Protein AF-A0AAV5VAN1-F1 (afdb_monomer_lite)

Foldseek 3Di:
DPVVVVVVVPPVVPCLLCPPLCLVLLLVQDDPVLVVVSVVLVPFQADQQVVSSVSSVVSLVPDDPVSVVVSVVVSVVVSVVVVVVLVVVLVVCVVVVNSVLSVVLVVLRSRSRHGNNRSVVVNVVSVVVVCVVCVVPDDPPPVVVVVVVVVVVVVVVVVVVVVPDDDD

Structure (mmCIF, N/CA/C/O backbone):
data_AF-A0AAV5VAN1-F1
#
_entry.id   AF-A0AAV5VAN1-F1
#
loop_
_atom_site.group_PDB
_atom_site.id
_atom_site.type_symbol
_atom_site.label_atom_id
_atom_site.label_alt_id
_atom_site.label_comp_id
_atom_site.label_asym_id
_atom_site.label_entity_id
_atom_site.label_seq_id
_atom_site.pdbx_PDB_ins_code
_atom_site.Cartn_x
_atom_site.Cartn_y
_atom_site.Cartn_z
_atom_site.occupancy
_atom_site.B_iso_or_equiv
_atom_site.auth_seq_id
_atom_site.auth_comp_id
_atom_site.auth_asym_id
_atom_site.auth_atom_id
_atom_site.pdbx_PDB_model_num
ATOM 1 N N . MET A 1 1 ? 16.975 21.064 30.796 1.00 46.75 1 MET A N 1
ATOM 2 C CA . MET A 1 1 ? 17.047 19.896 29.886 1.00 46.75 1 MET A CA 1
ATOM 3 C C . MET A 1 1 ? 15.709 19.147 29.834 1.00 46.75 1 MET A C 1
ATOM 5 O O . MET A 1 1 ? 15.665 17.951 30.065 1.00 46.75 1 MET A O 1
ATOM 9 N N . LYS A 1 2 ? 14.594 19.849 29.583 1.00 45.19 2 LYS A N 1
ATOM 10 C CA . LYS A 1 2 ? 13.250 19.237 29.489 1.00 45.19 2 LYS A CA 1
ATOM 11 C C . LYS A 1 2 ? 12.665 19.316 28.072 1.00 45.19 2 LYS A C 1
ATOM 13 O O . LYS A 1 2 ? 11.705 18.628 27.771 1.00 45.19 2 LYS A O 1
ATOM 18 N N . CYS A 1 3 ? 13.296 20.092 27.187 1.00 43.72 3 CYS A N 1
ATOM 19 C CA . CYS A 1 3 ? 12.842 20.289 25.810 1.00 43.72 3 CYS A CA 1
ATOM 20 C C . CYS A 1 3 ? 13.371 19.230 24.826 1.00 43.72 3 CYS A C 1
ATOM 22 O O . CYS A 1 3 ? 12.891 19.165 23.704 1.00 43.72 3 CYS A O 1
ATOM 24 N N . ALA A 1 4 ? 14.329 18.387 25.231 1.00 47.56 4 ALA A N 1
ATOM 25 C CA . ALA A 1 4 ? 14.879 17.340 24.364 1.00 47.56 4 ALA A CA 1
ATOM 26 C C . ALA A 1 4 ? 13.996 16.077 24.299 1.00 47.56 4 ALA A C 1
ATOM 28 O O . ALA A 1 4 ? 14.109 15.305 23.356 1.00 47.56 4 ALA A O 1
ATOM 29 N N . LEU A 1 5 ? 13.093 15.881 25.270 1.00 45.12 5 LEU A N 1
ATOM 30 C CA . LEU A 1 5 ? 12.225 14.698 25.343 1.00 45.12 5 LEU A CA 1
ATOM 31 C C . LEU A 1 5 ? 10.955 14.811 24.482 1.00 45.12 5 LEU A C 1
ATOM 33 O O . LEU A 1 5 ? 10.345 13.796 24.179 1.00 45.12 5 LEU A O 1
ATOM 37 N N . ILE A 1 6 ? 10.579 16.020 24.045 1.00 48.78 6 ILE A N 1
ATOM 38 C CA . ILE A 1 6 ? 9.394 16.232 23.193 1.00 48.78 6 ILE A CA 1
ATOM 39 C C . ILE A 1 6 ? 9.734 16.024 21.707 1.00 48.78 6 ILE A C 1
ATOM 41 O O . ILE A 1 6 ? 8.891 15.582 20.937 1.00 48.78 6 ILE A O 1
ATOM 45 N N . ILE A 1 7 ? 10.988 16.252 21.303 1.00 48.38 7 ILE A N 1
ATOM 46 C CA . ILE A 1 7 ? 11.411 16.090 19.901 1.00 48.38 7 ILE A CA 1
ATOM 47 C C . ILE A 1 7 ? 11.499 14.605 19.508 1.00 48.38 7 ILE A C 1
ATOM 49 O O . ILE A 1 7 ? 11.268 14.269 18.351 1.00 48.38 7 ILE A O 1
ATOM 53 N N . LEU A 1 8 ? 11.738 13.696 20.462 1.00 40.53 8 LEU A N 1
ATOM 54 C CA . LEU A 1 8 ? 11.814 12.258 20.179 1.00 40.53 8 LEU A CA 1
ATOM 55 C C . LEU A 1 8 ? 10.439 11.615 19.906 1.00 40.53 8 LEU A C 1
ATOM 57 O O . LEU A 1 8 ? 10.386 10.551 19.300 1.00 40.53 8 LEU A O 1
ATOM 61 N N . LEU A 1 9 ? 9.330 12.254 20.303 1.00 40.66 9 LEU A N 1
ATOM 62 C CA . LEU A 1 9 ? 7.982 11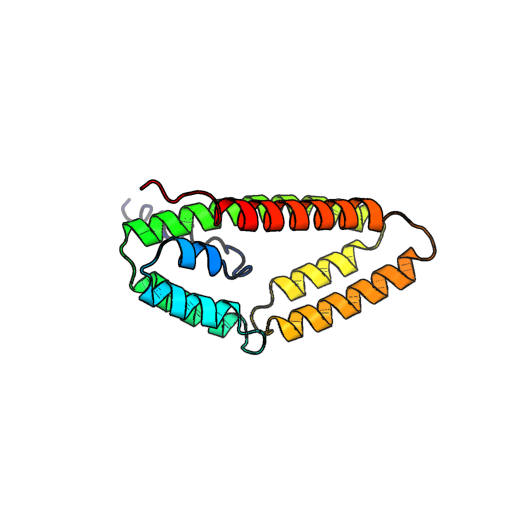.709 20.090 1.00 40.66 9 LEU A CA 1
ATOM 63 C C . LEU A 1 9 ? 7.366 12.107 18.733 1.00 40.66 9 LEU A C 1
ATOM 65 O O . LEU A 1 9 ? 6.358 11.536 18.338 1.00 40.66 9 LEU A O 1
ATOM 69 N N . CYS A 1 10 ? 7.978 13.045 17.999 1.00 37.62 10 CYS A N 1
ATOM 70 C CA . CYS A 1 10 ? 7.469 13.532 16.707 1.00 37.62 10 CYS A CA 1
ATOM 71 C C . CYS A 1 10 ? 8.151 12.909 15.475 1.00 37.62 10 CYS A C 1
ATOM 73 O O . CYS A 1 10 ? 7.805 13.265 14.354 1.00 37.62 10 CYS A O 1
ATOM 75 N N . ILE A 1 11 ? 9.119 11.999 15.645 1.00 40.50 11 ILE A N 1
ATOM 76 C CA . ILE A 1 11 ? 9.914 11.455 14.521 1.00 40.50 11 ILE A CA 1
ATOM 77 C C . ILE A 1 11 ? 9.289 10.182 13.911 1.00 40.50 11 ILE A C 1
ATOM 79 O O . ILE A 1 11 ? 9.724 9.730 12.859 1.00 40.50 11 ILE A O 1
ATOM 83 N N . VAL A 1 12 ? 8.212 9.635 14.488 1.00 42.38 12 VAL A N 1
ATOM 84 C CA . VAL A 1 12 ? 7.528 8.440 13.940 1.00 42.38 12 VAL A CA 1
ATOM 85 C C . VAL A 1 12 ? 6.370 8.795 12.994 1.00 42.38 12 VAL A C 1
ATOM 87 O O . VAL A 1 12 ? 5.655 7.918 12.536 1.00 42.38 12 VAL A O 1
ATOM 90 N N . ALA A 1 13 ? 6.234 10.059 12.581 1.00 38.75 13 ALA A N 1
ATOM 91 C CA . ALA A 1 13 ? 5.539 10.382 11.330 1.00 38.75 13 ALA A CA 1
ATOM 92 C C . ALA A 1 13 ? 6.493 10.159 10.141 1.00 38.75 13 ALA A C 1
ATOM 94 O O . ALA A 1 13 ? 6.679 11.026 9.288 1.00 38.75 13 ALA A O 1
ATOM 95 N N . LEU A 1 14 ? 7.178 9.011 10.127 1.00 37.19 14 LEU A N 1
ATOM 96 C CA . LEU A 1 14 ? 7.765 8.507 8.898 1.00 37.19 14 LEU A CA 1
ATOM 97 C C . LEU A 1 14 ? 6.582 8.266 7.975 1.00 37.19 14 LEU A C 1
ATOM 99 O O . LEU A 1 14 ? 5.631 7.600 8.372 1.00 37.19 14 LEU A O 1
ATOM 103 N N . ALA A 1 15 ? 6.639 8.869 6.793 1.00 42.12 15 ALA A N 1
ATOM 104 C CA . ALA A 1 15 ? 5.738 8.602 5.692 1.00 42.12 15 ALA A CA 1
ATOM 105 C C . ALA A 1 15 ? 5.757 7.096 5.400 1.00 42.12 15 ALA A C 1
ATOM 107 O O . ALA A 1 15 ? 6.532 6.615 4.576 1.00 42.12 15 ALA A O 1
ATOM 108 N N . VAL A 1 16 ? 4.933 6.342 6.126 1.00 43.72 16 VAL A N 1
ATOM 109 C CA . VAL A 1 16 ? 4.347 5.117 5.612 1.00 43.72 16 VAL A CA 1
ATOM 110 C C . VAL A 1 16 ? 3.685 5.593 4.336 1.00 43.72 16 VAL A C 1
ATOM 112 O O . VAL A 1 16 ? 2.889 6.532 4.381 1.00 43.72 16 VAL A O 1
ATOM 115 N N . ALA A 1 17 ? 4.138 5.085 3.192 1.00 47.09 17 ALA A N 1
ATOM 116 C CA . ALA A 1 17 ? 3.478 5.397 1.942 1.00 47.09 17 ALA A CA 1
ATOM 117 C C . ALA A 1 17 ? 1.988 5.143 2.181 1.00 47.09 17 ALA A C 1
ATOM 119 O O . ALA A 1 17 ? 1.628 4.047 2.599 1.00 47.09 17 ALA A O 1
ATOM 120 N N . ASP A 1 18 ? 1.138 6.153 1.978 1.00 61.88 18 ASP A N 1
ATOM 121 C CA . ASP A 1 18 ? -0.301 6.060 2.263 1.00 61.88 18 ASP A CA 1
ATOM 122 C C . ASP A 1 18 ? -1.023 5.049 1.334 1.00 61.88 18 ASP A C 1
ATOM 124 O O . ASP A 1 18 ? -2.244 5.048 1.226 1.00 61.88 18 ASP A O 1
ATOM 128 N N . TYR A 1 19 ? -0.266 4.207 0.631 1.00 62.34 19 TYR A N 1
ATOM 129 C CA . TYR A 1 19 ? -0.700 3.170 -0.279 1.00 62.34 19 TYR A CA 1
ATOM 130 C C . TYR A 1 19 ? 0.203 1.933 -0.115 1.00 62.34 19 TYR A C 1
ATOM 132 O O . TYR A 1 19 ? 1.426 2.118 -0.100 1.00 62.34 19 TYR A O 1
ATOM 140 N N . PRO A 1 20 ? -0.336 0.696 -0.119 1.00 78.50 20 PRO A N 1
ATOM 141 C CA . PRO A 1 20 ? -1.759 0.354 -0.239 1.00 78.50 20 PRO A CA 1
ATOM 142 C C . PRO A 1 20 ? -2.580 0.839 0.963 1.00 78.50 20 PRO A C 1
ATOM 144 O O . PRO A 1 20 ? -2.019 1.220 1.984 1.00 78.50 20 PRO A O 1
ATOM 147 N N . LEU A 1 21 ? -3.907 0.909 0.809 1.00 86.75 21 LEU A N 1
ATOM 148 C CA . LEU A 1 21 ? -4.797 1.447 1.849 1.00 86.75 21 LEU A CA 1
ATOM 149 C C . LEU A 1 21 ? -4.930 0.532 3.078 1.00 86.75 21 LEU A C 1
ATOM 151 O O . LEU A 1 21 ? -5.471 0.976 4.086 1.00 86.75 21 LEU A O 1
ATOM 155 N N . TYR A 1 22 ? -4.409 -0.695 2.991 1.00 91.56 22 TYR A N 1
ATOM 156 C CA . TYR A 1 22 ? -4.423 -1.724 4.029 1.00 91.56 22 TYR A CA 1
ATOM 157 C C . TYR A 1 22 ? -5.811 -1.924 4.688 1.00 91.56 22 TYR A C 1
ATOM 159 O O . TYR A 1 22 ? -5.932 -2.030 5.909 1.00 91.56 22 TYR A O 1
ATOM 167 N N . ILE A 1 23 ? -6.877 -1.867 3.879 1.00 92.88 23 ILE A N 1
ATOM 168 C CA . ILE A 1 23 ? -8.271 -1.928 4.351 1.00 92.88 23 ILE A CA 1
ATOM 169 C C . ILE A 1 23 ? -8.596 -3.340 4.846 1.00 92.88 23 ILE A C 1
ATOM 171 O O . ILE A 1 23 ? -9.160 -3.481 5.930 1.00 92.88 23 ILE A O 1
ATOM 175 N N . ASP A 1 24 ? -8.154 -4.358 4.118 1.00 92.19 24 ASP A N 1
ATOM 176 C CA . ASP A 1 24 ? -8.367 -5.777 4.399 1.00 92.19 24 ASP A CA 1
ATOM 177 C C . ASP A 1 24 ? -7.779 -6.132 5.776 1.00 92.19 24 ASP A C 1
ATOM 179 O O . ASP A 1 24 ? -8.440 -6.724 6.626 1.00 92.19 24 ASP A O 1
ATOM 183 N N . GLU A 1 25 ? -6.567 -5.648 6.076 1.00 94.00 25 GLU A N 1
ATOM 184 C CA . GLU A 1 25 ? -5.911 -5.900 7.363 1.00 94.00 25 GLU A CA 1
ATOM 185 C C . GLU A 1 25 ? -6.599 -5.196 8.532 1.00 94.00 25 GLU A C 1
ATOM 187 O O . GLU A 1 25 ? -6.401 -5.583 9.686 1.00 94.00 25 GLU A O 1
ATOM 192 N N . LEU A 1 26 ? -7.357 -4.129 8.270 1.00 95.50 26 LEU A N 1
ATOM 193 C CA . LEU A 1 26 ? -8.236 -3.549 9.276 1.00 95.50 26 LEU A CA 1
ATOM 194 C C . LEU A 1 26 ? -9.510 -4.387 9.416 1.00 95.50 26 LEU A C 1
ATOM 196 O O . LEU A 1 26 ? -9.943 -4.612 10.546 1.00 95.50 26 LEU A O 1
ATOM 200 N N . SER A 1 27 ? -10.070 -4.859 8.300 1.00 94.19 27 SER A N 1
ATOM 201 C CA . SER A 1 27 ? -11.280 -5.687 8.236 1.00 94.19 27 SER A CA 1
ATOM 202 C C . SER A 1 27 ? -11.163 -6.928 9.126 1.00 94.19 27 SER A C 1
ATOM 204 O O . SER A 1 27 ? -12.004 -7.137 10.000 1.00 94.19 27 SER A O 1
ATOM 206 N N . ASP A 1 28 ? -10.026 -7.627 9.045 1.00 94.38 28 ASP A N 1
ATOM 207 C CA . ASP A 1 28 ? -9.704 -8.829 9.833 1.00 94.38 28 ASP A CA 1
ATOM 208 C C . ASP A 1 28 ? -9.728 -8.631 11.359 1.00 94.38 28 ASP A C 1
ATOM 210 O O . ASP A 1 28 ? -9.777 -9.591 12.136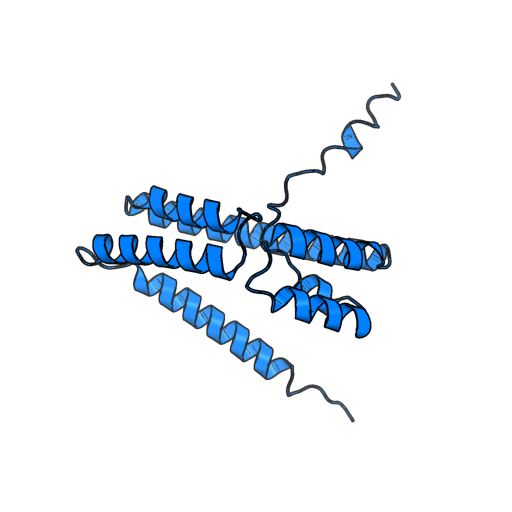 1.00 94.38 28 ASP A O 1
ATOM 214 N N . LEU A 1 29 ? -9.602 -7.387 11.827 1.00 93.94 29 LEU A N 1
ATOM 215 C CA . LEU A 1 29 ? -9.413 -7.084 13.244 1.00 93.94 29 LEU A CA 1
ATOM 216 C C . LEU A 1 29 ? -10.659 -6.508 13.909 1.00 93.94 29 LEU A C 1
ATOM 218 O O . LEU A 1 29 ? -10.742 -6.515 15.142 1.00 93.94 29 LEU A O 1
ATOM 222 N N . VAL A 1 30 ? -11.573 -5.932 13.133 1.00 95.94 30 VAL A N 1
ATOM 223 C CA . VAL A 1 30 ? -12.691 -5.146 13.658 1.00 95.94 30 VAL A CA 1
ATOM 224 C C . VAL A 1 30 ? -13.937 -5.996 13.903 1.00 95.94 30 VAL A C 1
ATOM 226 O O . VAL A 1 30 ? -13.962 -7.210 13.730 1.00 95.94 30 VAL A O 1
ATOM 229 N N . SER A 1 31 ? -14.994 -5.361 14.412 1.00 94.56 31 SER A N 1
ATOM 230 C CA . SER A 1 31 ? -16.276 -6.042 14.593 1.00 94.56 31 SER A CA 1
ATOM 231 C C . SER A 1 31 ? -16.962 -6.299 13.244 1.00 94.56 31 SER A C 1
ATOM 233 O O . SER A 1 31 ? -16.779 -5.492 12.333 1.00 94.56 31 SER A O 1
ATOM 235 N N . PRO A 1 32 ? -17.881 -7.281 13.142 1.00 95.06 32 PRO A N 1
ATOM 236 C CA . PRO A 1 32 ? -18.593 -7.559 11.891 1.00 95.06 32 PRO A CA 1
ATOM 237 C C . PRO A 1 32 ? -19.401 -6.385 11.325 1.00 95.06 32 PRO A C 1
ATOM 239 O O . PRO A 1 32 ? -19.821 -6.403 10.173 1.00 95.06 32 PRO A O 1
ATOM 242 N N . GLN A 1 33 ? -19.731 -5.383 12.145 1.00 95.06 33 GLN A N 1
ATOM 243 C CA . GLN A 1 33 ? -20.368 -4.166 11.645 1.00 95.06 33 GLN A CA 1
ATOM 244 C C . GLN A 1 33 ? -19.384 -3.290 10.868 1.00 95.06 33 GLN A C 1
ATOM 246 O O . GLN A 1 33 ? -19.738 -2.780 9.811 1.00 95.06 33 GLN A O 1
ATOM 251 N N . ASP A 1 34 ? -18.185 -3.125 11.407 1.00 96.75 34 ASP A N 1
ATOM 252 C CA . ASP A 1 34 ? -17.132 -2.274 10.862 1.00 96.75 34 ASP A CA 1
ATOM 253 C C . ASP A 1 34 ? -16.474 -2.950 9.659 1.00 96.75 34 ASP A C 1
ATOM 255 O O . ASP A 1 34 ? -16.191 -2.284 8.674 1.00 96.75 34 ASP A O 1
ATOM 259 N N . GLU A 1 35 ? -16.317 -4.272 9.720 1.00 97.12 35 GLU A N 1
ATOM 260 C CA . GLU A 1 35 ? -15.854 -5.138 8.631 1.00 97.12 35 GLU A CA 1
ATOM 261 C C . GLU A 1 35 ? -16.688 -4.918 7.361 1.00 97.12 35 GLU A C 1
ATOM 263 O O . GLU A 1 35 ? -16.151 -4.582 6.314 1.00 97.12 35 GLU A O 1
ATOM 268 N N . ARG A 1 36 ? -18.025 -4.949 7.474 1.00 96.44 36 ARG A N 1
ATOM 269 C CA . ARG A 1 36 ? -18.915 -4.656 6.337 1.00 96.44 36 ARG A CA 1
ATOM 270 C C . ARG A 1 36 ? -18.746 -3.244 5.789 1.00 96.44 36 ARG A C 1
ATOM 272 O O . ARG A 1 36 ? -18.905 -3.036 4.595 1.00 96.44 36 ARG A O 1
ATOM 279 N N . GLU A 1 37 ? -18.503 -2.253 6.650 1.00 96.62 37 GLU A N 1
ATOM 280 C CA . GLU A 1 37 ? -18.223 -0.890 6.180 1.00 96.62 37 GLU A CA 1
ATOM 281 C C . GLU A 1 37 ? -16.905 -0.847 5.395 1.00 96.62 37 GLU A C 1
ATOM 283 O O . GLU A 1 37 ? -16.844 -0.147 4.392 1.00 96.62 37 GLU A O 1
ATOM 288 N N . LEU A 1 38 ? -15.886 -1.598 5.821 1.00 96.88 38 LEU A N 1
ATOM 289 C CA . LEU A 1 38 ? -14.581 -1.684 5.162 1.00 96.88 38 LEU A CA 1
ATOM 290 C C . LEU A 1 38 ? -14.644 -2.438 3.830 1.00 96.88 38 LEU A C 1
ATOM 292 O O . LEU A 1 38 ? -14.075 -1.944 2.865 1.00 96.88 38 LEU A O 1
ATOM 296 N N . GLU A 1 39 ? -15.400 -3.532 3.746 1.00 95.38 39 GLU A N 1
ATOM 297 C CA . GLU A 1 39 ? -15.636 -4.290 2.504 1.00 95.38 39 GLU A CA 1
ATOM 298 C C . GLU A 1 39 ? -16.215 -3.381 1.402 1.00 95.38 39 GLU A C 1
ATOM 300 O O . GLU A 1 39 ? -15.722 -3.345 0.278 1.00 95.38 39 GLU A O 1
ATOM 305 N N . PHE A 1 40 ? -17.184 -2.517 1.744 1.00 95.69 40 PHE A N 1
ATOM 306 C CA . PHE A 1 40 ? -17.698 -1.525 0.791 1.00 95.69 40 PHE A CA 1
ATOM 307 C C . PHE A 1 40 ? -16.649 -0.502 0.334 1.00 95.69 40 PHE A C 1
ATOM 309 O O . PHE A 1 40 ? -16.779 0.039 -0.763 1.00 95.69 40 PHE A O 1
ATOM 316 N N . LEU A 1 41 ? -15.664 -0.172 1.177 1.00 96.06 41 LEU A N 1
ATOM 317 C CA . LEU A 1 41 ? -14.578 0.738 0.804 1.00 96.06 41 LEU A CA 1
ATOM 318 C C . LEU A 1 41 ? -13.537 0.041 -0.072 1.00 96.06 41 LEU A C 1
ATOM 320 O O . LEU A 1 41 ? -12.969 0.693 -0.944 1.00 96.06 41 LEU A O 1
ATOM 324 N N . GLU A 1 42 ? -13.278 -1.241 0.177 1.00 93.12 42 GLU A N 1
ATOM 325 C CA . GLU A 1 42 ? -12.361 -2.077 -0.598 1.00 93.12 42 GLU A CA 1
ATOM 326 C C . GLU A 1 42 ? -12.872 -2.285 -2.031 1.00 93.12 42 GLU A C 1
ATOM 328 O O . GLU A 1 42 ? -12.122 -2.094 -2.987 1.00 93.12 42 GLU A O 1
ATOM 333 N N . ASP A 1 43 ? -14.173 -2.545 -2.181 1.00 93.50 43 ASP A N 1
ATOM 334 C CA . ASP A 1 43 ? -14.834 -2.754 -3.474 1.00 93.50 43 ASP A CA 1
ATOM 335 C C . ASP A 1 43 ? -15.042 -1.460 -4.299 1.00 93.50 43 ASP A C 1
ATOM 337 O O . ASP A 1 43 ? -15.451 -1.509 -5.469 1.00 93.50 43 ASP A O 1
ATOM 341 N N . ASP A 1 44 ? -14.807 -0.272 -3.724 1.00 95.50 44 ASP A N 1
ATOM 342 C CA . ASP A 1 44 ? -15.029 1.006 -4.412 1.00 95.50 44 ASP A CA 1
ATOM 343 C C . ASP A 1 44 ? -13.856 1.403 -5.325 1.00 95.50 44 ASP A C 1
ATOM 345 O O . ASP A 1 44 ? -12.970 2.195 -4.996 1.00 95.50 44 ASP A O 1
ATOM 349 N N . ASP A 1 45 ? -13.934 0.930 -6.563 1.00 95.38 45 ASP A N 1
ATOM 350 C CA . ASP A 1 45 ? -12.968 1.216 -7.624 1.00 95.38 45 ASP A CA 1
ATOM 351 C C . ASP A 1 45 ? -12.978 2.666 -8.162 1.00 95.38 45 ASP A C 1
ATOM 353 O O . ASP A 1 45 ? -12.091 3.066 -8.938 1.00 95.38 45 ASP A O 1
ATOM 357 N N . PHE A 1 46 ? -13.993 3.468 -7.832 1.00 96.69 46 PHE A N 1
ATOM 358 C CA . PHE A 1 46 ? -14.287 4.731 -8.523 1.00 96.69 46 PHE A CA 1
ATOM 359 C C . PHE A 1 46 ? -14.067 5.969 -7.660 1.00 96.69 46 PHE A C 1
ATOM 361 O O . PHE A 1 46 ? -13.805 7.052 -8.200 1.00 96.69 46 PHE A O 1
ATOM 368 N N . THR A 1 47 ? -14.114 5.826 -6.343 1.00 96.56 47 THR A N 1
ATOM 369 C CA . THR A 1 47 ? -13.799 6.907 -5.414 1.00 96.56 47 THR A CA 1
ATOM 370 C C . THR A 1 47 ? -12.281 7.114 -5.321 1.00 96.56 47 THR A C 1
ATOM 372 O O . THR A 1 47 ? -11.510 6.153 -5.325 1.00 96.56 47 THR A O 1
ATOM 375 N N . PRO A 1 48 ? -11.789 8.368 -5.246 1.00 96.50 48 PRO A N 1
ATOM 376 C CA . PRO A 1 48 ? -10.373 8.623 -5.005 1.00 96.50 48 PRO A CA 1
ATOM 377 C C . PRO A 1 48 ? -9.883 7.911 -3.743 1.00 96.50 48 PRO A C 1
ATOM 379 O O . PRO A 1 48 ? -10.480 8.055 -2.673 1.00 96.50 48 PRO A O 1
ATOM 382 N N . ARG A 1 49 ? -8.753 7.206 -3.841 1.00 94.50 49 ARG A N 1
ATOM 383 C CA . ARG A 1 49 ? -8.205 6.405 -2.734 1.00 94.50 49 ARG A CA 1
ATOM 384 C C . ARG A 1 49 ? -7.920 7.231 -1.477 1.00 94.50 49 ARG A C 1
ATOM 386 O O . ARG A 1 49 ? -8.014 6.715 -0.374 1.00 94.50 49 ARG A O 1
ATOM 393 N N . SER A 1 50 ? -7.662 8.533 -1.604 1.00 94.88 50 SER A N 1
ATOM 394 C CA . SER A 1 50 ? -7.531 9.453 -0.465 1.00 94.88 50 SER A CA 1
ATOM 395 C C . SER A 1 50 ? -8.823 9.613 0.341 1.00 94.88 50 SER A C 1
ATOM 397 O O . SER A 1 50 ? -8.773 9.771 1.560 1.00 94.88 50 SER A O 1
ATOM 399 N N . GLN A 1 51 ? -9.983 9.559 -0.315 1.00 96.19 51 GLN A N 1
ATOM 400 C CA . GLN A 1 51 ? -11.280 9.616 0.356 1.00 96.19 51 GLN A CA 1
ATOM 401 C C . GLN A 1 51 ? -11.607 8.279 1.022 1.00 96.19 51 GLN A C 1
ATOM 403 O O . GLN A 1 51 ? -12.083 8.280 2.155 1.00 96.19 51 GLN A O 1
ATOM 408 N N . LEU A 1 52 ? -11.302 7.154 0.364 1.00 95.69 52 LEU A N 1
ATOM 409 C CA . LEU A 1 52 ? -11.423 5.817 0.960 1.00 95.69 52 LEU A CA 1
ATOM 410 C C . LEU A 1 52 ? -10.528 5.687 2.194 1.00 95.69 52 LEU A C 1
ATOM 412 O O . LEU A 1 52 ? -11.002 5.307 3.262 1.00 95.69 52 LEU A O 1
ATOM 416 N N . LYS A 1 53 ? -9.276 6.150 2.094 1.00 94.50 53 LYS A N 1
ATOM 417 C CA . LYS A 1 53 ? -8.351 6.230 3.227 1.00 94.50 53 LYS A CA 1
ATOM 418 C C . LYS A 1 53 ? -8.953 6.999 4.397 1.00 94.50 53 LYS A C 1
ATOM 420 O O . LYS A 1 53 ? -8.923 6.524 5.523 1.00 94.50 53 LYS A O 1
ATOM 425 N N . SER A 1 54 ? -9.519 8.180 4.141 1.00 94.94 54 SER A N 1
ATOM 426 C CA . SER A 1 54 ? -10.115 8.994 5.205 1.00 94.94 54 SER A CA 1
ATOM 427 C C . SER A 1 54 ? -11.286 8.292 5.900 1.00 94.94 54 SER A C 1
ATOM 429 O O . SER A 1 54 ? -11.523 8.554 7.079 1.00 94.94 54 SER A O 1
ATOM 431 N N . GLN A 1 55 ? -12.034 7.447 5.189 1.00 96.56 55 GLN A N 1
ATOM 432 C CA . GLN A 1 55 ? -13.132 6.668 5.760 1.00 96.56 55 GLN A CA 1
ATOM 433 C C . GLN A 1 55 ? -12.600 5.488 6.584 1.00 96.56 55 GLN A C 1
ATOM 435 O O . GLN A 1 55 ? -13.010 5.323 7.733 1.00 96.56 55 GLN A O 1
ATOM 440 N N . ALA A 1 56 ? -11.617 4.749 6.063 1.00 96.06 56 ALA A N 1
ATOM 441 C CA . ALA A 1 56 ? -10.940 3.679 6.796 1.00 96.06 56 ALA A CA 1
ATOM 442 C C . ALA A 1 56 ? -10.250 4.203 8.070 1.00 96.06 56 ALA A C 1
ATOM 444 O O . ALA A 1 56 ? -10.410 3.631 9.147 1.00 96.06 56 ALA A O 1
ATOM 445 N N . ASP A 1 57 ? -9.575 5.356 7.994 1.00 94.81 57 ASP A N 1
ATOM 446 C CA . ASP A 1 57 ? -8.952 6.020 9.145 1.00 94.81 57 ASP A CA 1
ATOM 447 C C . ASP A 1 57 ? -9.994 6.376 10.227 1.00 94.81 57 ASP A C 1
ATOM 449 O O . ASP A 1 57 ? -9.710 6.285 11.424 1.00 94.81 57 ASP A O 1
ATOM 453 N N . ALA A 1 58 ? -11.217 6.754 9.835 1.00 96.12 58 ALA A N 1
ATOM 454 C CA . ALA A 1 58 ? -12.300 7.036 10.777 1.00 96.12 58 ALA A CA 1
ATOM 455 C C . ALA A 1 58 ? -12.815 5.762 11.471 1.00 96.12 58 ALA A C 1
ATOM 457 O O . ALA A 1 58 ? -13.109 5.793 12.671 1.00 96.12 58 ALA A O 1
ATOM 458 N N . ILE A 1 59 ? -12.880 4.637 10.749 1.00 96.38 59 ILE A N 1
ATOM 459 C CA . ILE A 1 59 ? -13.210 3.320 11.315 1.00 96.38 59 ILE A CA 1
ATOM 460 C C . ILE A 1 59 ? -12.095 2.854 12.261 1.00 96.38 59 ILE A C 1
ATOM 462 O O . ILE A 1 59 ? -12.375 2.403 13.370 1.00 96.38 59 ILE A O 1
ATOM 466 N N . LEU A 1 60 ? -10.825 3.039 11.901 1.00 95.88 60 LEU A N 1
ATOM 467 C CA . LEU A 1 60 ? -9.694 2.739 12.782 1.00 95.88 60 LEU A CA 1
ATOM 468 C C . LEU A 1 60 ? -9.733 3.583 14.067 1.00 95.88 60 LEU A C 1
ATOM 470 O O . LEU A 1 60 ? -9.510 3.074 15.169 1.00 95.88 60 LEU A O 1
ATOM 474 N N . ALA A 1 61 ? -10.054 4.874 13.950 1.00 95.38 61 ALA A N 1
ATOM 475 C CA . ALA A 1 61 ? -10.084 5.801 15.079 1.00 95.38 61 ALA A CA 1
ATOM 476 C C . ALA A 1 61 ? -11.145 5.449 16.138 1.00 95.38 61 ALA A C 1
ATOM 478 O O . ALA A 1 61 ? -10.947 5.773 17.311 1.00 95.38 61 ALA A O 1
ATOM 479 N N . ARG A 1 62 ? -12.241 4.771 15.759 1.00 95.62 62 ARG A N 1
ATOM 480 C CA . ARG A 1 62 ? -13.259 4.282 16.711 1.00 95.62 62 ARG A CA 1
ATOM 481 C C . ARG A 1 62 ? -12.885 2.960 17.396 1.00 95.62 62 ARG A C 1
ATOM 483 O O . ARG A 1 62 ? -13.537 2.595 18.374 1.00 95.62 62 ARG A O 1
ATOM 490 N N . GLN A 1 63 ? -11.836 2.274 16.934 1.00 96.75 63 GLN A N 1
ATOM 491 C CA . GLN A 1 63 ? -11.378 1.018 17.533 1.00 96.75 63 GLN A CA 1
ATOM 492 C C . GLN A 1 63 ? -10.690 1.210 18.885 1.00 96.75 63 GLN A C 1
ATOM 494 O O . GLN A 1 63 ? -10.226 2.293 19.246 1.00 96.75 63 GLN A O 1
ATOM 499 N N . SER A 1 64 ? -10.572 0.111 19.634 1.00 97.25 64 SER A N 1
ATOM 500 C CA . SER A 1 64 ? -9.808 0.105 20.882 1.00 97.25 64 SER A CA 1
ATOM 501 C C . SER A 1 64 ? -8.312 0.395 20.640 1.00 97.25 64 SER A C 1
ATOM 503 O O . SER A 1 64 ? -7.770 0.001 19.603 1.00 97.25 64 SER A O 1
ATOM 505 N N . PRO A 1 65 ? -7.592 0.990 21.614 1.00 96.56 65 PRO A N 1
ATOM 506 C CA . PRO A 1 65 ? -6.157 1.262 21.470 1.00 96.56 65 PRO A CA 1
ATOM 507 C C . PRO A 1 65 ? -5.305 0.016 21.185 1.00 96.56 65 PRO A C 1
ATOM 509 O O . PRO A 1 65 ? -4.296 0.089 20.483 1.00 96.56 65 PRO A O 1
ATOM 512 N N . ALA A 1 66 ? -5.707 -1.138 21.725 1.00 96.44 66 ALA A N 1
ATOM 513 C CA . ALA A 1 66 ? -5.022 -2.406 21.491 1.00 96.44 66 ALA A CA 1
ATOM 514 C C . ALA A 1 66 ? -5.108 -2.830 20.016 1.00 96.44 66 ALA A C 1
ATOM 516 O O . ALA A 1 66 ? -4.110 -3.241 19.432 1.00 96.44 66 ALA A O 1
ATOM 517 N N . LEU A 1 67 ? -6.282 -2.664 19.409 1.00 96.44 67 LEU A N 1
ATOM 518 C CA . LEU A 1 67 ? -6.562 -3.019 18.019 1.00 96.44 67 LEU A CA 1
ATOM 519 C C . LEU A 1 67 ? -5.856 -2.050 17.056 1.00 96.44 67 LEU A C 1
ATOM 521 O O . LEU A 1 67 ? -5.198 -2.487 16.118 1.00 96.44 67 LEU A O 1
ATOM 525 N N . GLN A 1 68 ? -5.853 -0.748 17.370 1.00 92.94 68 GLN A N 1
ATOM 526 C CA . GLN A 1 68 ? -5.057 0.244 16.633 1.00 92.94 68 GLN A CA 1
ATOM 527 C C . GLN A 1 68 ? -3.560 -0.095 16.633 1.00 92.94 68 GLN A C 1
ATOM 529 O O . GLN A 1 68 ? -2.890 0.028 15.610 1.00 92.94 68 GLN A O 1
ATOM 534 N N . THR A 1 69 ? -3.036 -0.559 17.772 1.00 93.06 69 THR A N 1
ATOM 535 C CA . THR A 1 69 ? -1.631 -0.975 17.896 1.00 93.06 69 THR A CA 1
ATOM 536 C C . THR A 1 69 ? -1.351 -2.252 17.097 1.00 93.06 69 THR A C 1
ATOM 538 O O . THR A 1 69 ? -0.314 -2.350 16.442 1.00 93.06 69 THR A O 1
ATOM 541 N N . ALA A 1 70 ? -2.271 -3.223 17.123 1.00 93.12 70 ALA A N 1
ATOM 542 C CA . ALA A 1 70 ? -2.161 -4.449 16.334 1.00 93.12 70 ALA A CA 1
ATOM 543 C C . ALA A 1 70 ? -2.129 -4.145 14.827 1.00 93.12 70 ALA A C 1
ATOM 545 O O . ALA A 1 70 ? -1.214 -4.592 14.133 1.00 93.12 70 ALA A O 1
ATOM 546 N N . TYR A 1 71 ? -3.054 -3.305 14.356 1.00 94.19 71 TYR A N 1
ATOM 547 C CA . TYR A 1 71 ? -3.123 -2.850 12.969 1.00 94.19 71 TYR A CA 1
ATOM 548 C C . TYR A 1 71 ? -1.822 -2.168 12.518 1.00 94.19 71 TYR A C 1
ATOM 550 O O . TYR A 1 71 ? -1.232 -2.553 11.511 1.00 94.19 71 TYR A O 1
ATOM 558 N N . GLN A 1 72 ? -1.294 -1.227 13.311 1.00 92.25 72 GLN A N 1
ATOM 559 C CA . GLN A 1 72 ? -0.014 -0.567 13.013 1.00 92.25 72 GLN A CA 1
ATOM 560 C C . GLN A 1 72 ? 1.147 -1.561 12.868 1.00 92.25 72 GLN A C 1
ATOM 562 O O . GLN A 1 72 ? 2.004 -1.388 12.001 1.00 92.25 72 GLN A O 1
ATOM 567 N N . GLY A 1 73 ? 1.179 -2.609 13.698 1.00 89.50 73 GLY A N 1
ATOM 568 C CA . GLY A 1 73 ? 2.183 -3.667 13.599 1.00 89.50 73 GLY A CA 1
ATOM 569 C C . GLY A 1 73 ? 2.091 -4.459 12.291 1.00 89.50 73 GLY A C 1
ATOM 570 O O . GLY A 1 73 ? 3.121 -4.763 11.686 1.00 89.50 73 GLY A O 1
ATOM 571 N N . ILE A 1 74 ? 0.872 -4.757 11.834 1.00 91.06 74 ILE A N 1
ATOM 572 C CA . ILE A 1 74 ? 0.626 -5.458 10.565 1.00 91.06 74 ILE A CA 1
ATOM 573 C C . ILE A 1 74 ? 1.036 -4.581 9.378 1.00 91.06 74 ILE A C 1
ATOM 575 O O . ILE A 1 74 ? 1.824 -5.031 8.543 1.00 91.06 74 ILE A O 1
ATOM 579 N N . VAL A 1 75 ? 0.587 -3.322 9.351 1.00 90.12 75 VAL A N 1
ATOM 580 C CA . VAL A 1 75 ? 0.935 -2.348 8.302 1.00 90.12 75 VAL A CA 1
ATOM 581 C C . VAL A 1 75 ? 2.448 -2.168 8.201 1.00 90.12 75 VAL A C 1
ATOM 583 O O . VAL A 1 75 ? 3.008 -2.235 7.110 1.00 90.12 75 VAL A O 1
ATOM 586 N N . ALA A 1 76 ? 3.148 -2.018 9.330 1.00 88.75 76 ALA A N 1
ATOM 587 C CA . ALA A 1 76 ? 4.603 -1.868 9.333 1.00 88.75 76 ALA A CA 1
ATOM 588 C C . ALA A 1 76 ? 5.327 -3.083 8.723 1.00 88.75 76 ALA A C 1
ATOM 590 O O . ALA A 1 76 ? 6.322 -2.922 8.010 1.00 88.75 76 ALA A O 1
ATOM 591 N N . ARG A 1 77 ? 4.830 -4.301 8.981 1.00 88.75 77 ARG A N 1
ATOM 592 C CA . ARG A 1 77 ? 5.380 -5.529 8.392 1.00 88.75 77 ARG A CA 1
ATOM 593 C C . ARG A 1 77 ? 5.136 -5.577 6.884 1.00 88.75 77 ARG A C 1
ATOM 595 O O . ARG A 1 77 ? 6.100 -5.745 6.135 1.00 88.75 77 ARG A O 1
ATOM 602 N N . LYS A 1 78 ? 3.887 -5.398 6.440 1.00 87.62 78 LYS A N 1
ATOM 603 C CA . LYS A 1 78 ? 3.534 -5.463 5.012 1.00 87.62 78 LYS A CA 1
ATOM 604 C C . LYS A 1 78 ? 4.230 -4.369 4.200 1.00 87.62 78 LYS A C 1
ATOM 606 O O . LYS A 1 78 ? 4.727 -4.643 3.109 1.00 87.62 78 LYS A O 1
ATOM 611 N N . GLU A 1 79 ? 4.380 -3.169 4.756 1.00 86.44 79 GLU A N 1
ATOM 612 C CA . GLU A 1 79 ? 5.094 -2.078 4.091 1.00 86.44 79 GLU A CA 1
ATOM 613 C C . GLU A 1 79 ? 6.587 -2.395 3.914 1.00 86.44 79 GLU A C 1
ATOM 615 O O . GLU A 1 79 ? 7.148 -2.159 2.845 1.00 86.44 79 GLU A O 1
ATOM 620 N N . SER A 1 80 ? 7.232 -3.010 4.910 1.00 86.94 80 SER A N 1
ATOM 621 C CA . SER A 1 80 ? 8.625 -3.469 4.794 1.00 86.94 80 SER A CA 1
ATOM 622 C C . SER A 1 80 ? 8.798 -4.512 3.680 1.00 86.94 80 SER A C 1
ATOM 624 O O . SER A 1 80 ? 9.697 -4.406 2.838 1.00 86.94 80 SER A O 1
ATOM 626 N N . GLU A 1 81 ? 7.898 -5.497 3.619 1.00 88.12 81 GLU A N 1
ATOM 627 C CA . GLU A 1 81 ? 7.893 -6.520 2.568 1.00 88.12 81 GLU A CA 1
ATOM 628 C C . GLU A 1 81 ? 7.664 -5.912 1.181 1.00 88.12 81 GLU A C 1
ATOM 630 O O . GLU A 1 81 ? 8.375 -6.235 0.222 1.00 88.12 81 GLU A O 1
ATOM 635 N N . ARG A 1 82 ? 6.707 -4.986 1.075 1.00 86.31 82 ARG A N 1
ATOM 636 C CA . ARG A 1 82 ? 6.407 -4.258 -0.156 1.00 86.31 82 ARG A CA 1
ATOM 637 C C . ARG A 1 82 ? 7.608 -3.451 -0.631 1.00 86.31 82 ARG A C 1
ATOM 639 O O . ARG A 1 82 ? 7.992 -3.580 -1.794 1.00 86.31 82 ARG A O 1
ATOM 646 N N . GLN A 1 83 ? 8.237 -2.673 0.246 1.00 87.81 83 GLN A N 1
ATOM 647 C CA . GLN A 1 83 ? 9.423 -1.883 -0.090 1.00 87.81 83 GLN A CA 1
ATOM 648 C C . GLN A 1 83 ? 10.567 -2.774 -0.578 1.00 87.81 83 GLN A C 1
ATOM 650 O O . GLN A 1 83 ? 11.210 -2.460 -1.582 1.00 87.81 83 GLN A O 1
ATOM 655 N N . TYR A 1 84 ? 10.785 -3.924 0.063 1.00 87.69 84 TYR A N 1
ATOM 656 C CA . TYR A 1 84 ? 11.776 -4.898 -0.388 1.00 87.69 84 TYR A CA 1
ATOM 657 C C . TYR A 1 84 ? 11.461 -5.443 -1.793 1.00 87.69 84 TYR A C 1
ATOM 659 O O . TYR A 1 84 ? 12.332 -5.440 -2.672 1.00 87.69 84 TYR A O 1
ATOM 667 N N . LYS A 1 85 ? 10.212 -5.865 -2.042 1.00 88.06 85 LYS A N 1
ATOM 668 C CA . LYS A 1 85 ? 9.761 -6.340 -3.363 1.00 88.06 85 LYS A CA 1
ATOM 669 C C . LYS A 1 85 ? 9.920 -5.247 -4.428 1.00 88.06 85 LYS A C 1
ATOM 671 O O . LYS A 1 85 ? 10.459 -5.514 -5.504 1.00 88.06 85 LYS A O 1
ATOM 676 N N . GLN A 1 86 ? 9.532 -4.009 -4.120 1.00 88.12 86 GLN A N 1
ATOM 677 C CA . GLN A 1 86 ? 9.651 -2.871 -5.033 1.00 88.12 86 GLN A CA 1
ATOM 678 C C . GLN A 1 86 ? 11.103 -2.534 -5.368 1.00 88.12 86 GLN A C 1
ATOM 680 O O . GLN A 1 86 ? 11.410 -2.313 -6.539 1.00 88.12 86 GLN A O 1
ATOM 685 N N . GLN A 1 87 ? 12.009 -2.545 -4.386 1.00 90.50 87 GLN A N 1
ATOM 686 C CA . GLN A 1 87 ? 13.438 -2.316 -4.619 1.00 90.50 8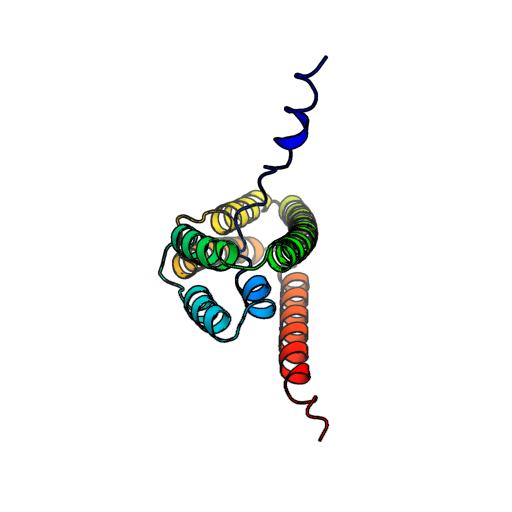7 GLN A CA 1
ATOM 687 C C . GLN A 1 87 ? 14.039 -3.390 -5.531 1.00 90.50 87 GLN A C 1
ATOM 689 O O . GLN A 1 87 ? 14.764 -3.066 -6.474 1.00 90.50 87 GLN A O 1
ATOM 694 N N . ARG A 1 88 ? 13.704 -4.666 -5.299 1.00 91.25 88 ARG A N 1
ATOM 695 C CA . ARG A 1 88 ? 14.155 -5.770 -6.158 1.00 91.25 88 ARG A CA 1
ATOM 696 C C . ARG A 1 88 ? 13.650 -5.627 -7.590 1.00 91.25 88 ARG A C 1
ATOM 698 O O . ARG A 1 88 ? 14.450 -5.718 -8.521 1.00 91.25 88 ARG A O 1
ATOM 705 N N . LYS A 1 89 ? 12.352 -5.365 -7.774 1.00 86.88 89 LYS A N 1
ATOM 706 C CA . LYS A 1 89 ? 11.764 -5.133 -9.102 1.00 86.88 89 LYS A CA 1
ATOM 707 C C . LYS A 1 89 ? 12.409 -3.920 -9.775 1.00 86.88 89 LYS A C 1
ATOM 709 O O . LYS A 1 89 ? 12.848 -4.022 -10.915 1.00 86.88 89 LYS A O 1
ATOM 714 N N . MET A 1 90 ? 12.602 -2.812 -9.058 1.00 91.06 90 MET A N 1
ATOM 715 C CA . MET A 1 90 ? 13.274 -1.626 -9.596 1.00 91.06 90 MET A CA 1
ATOM 716 C C . MET A 1 90 ? 14.665 -1.954 -10.150 1.00 91.06 90 MET A C 1
ATOM 718 O O . MET A 1 90 ? 14.972 -1.567 -11.274 1.00 91.06 90 MET A O 1
ATOM 722 N N . GLN A 1 91 ? 15.488 -2.713 -9.420 1.00 90.75 91 GLN A N 1
ATOM 723 C CA . GLN A 1 91 ? 16.814 -3.124 -9.901 1.00 90.75 91 GLN A CA 1
ATOM 724 C C . GLN A 1 91 ? 16.734 -3.952 -11.193 1.00 90.75 91 GLN A C 1
ATOM 726 O O . GLN A 1 91 ? 17.506 -3.720 -12.123 1.00 90.75 91 GLN A O 1
ATOM 731 N N . GLN A 1 92 ? 15.777 -4.880 -11.290 1.00 88.25 92 GLN A N 1
ATOM 732 C CA . GLN A 1 92 ? 15.560 -5.677 -12.504 1.00 88.25 92 GLN A CA 1
ATOM 733 C C . GLN A 1 92 ? 15.147 -4.803 -13.695 1.00 88.25 92 GLN A C 1
ATOM 735 O O . GLN A 1 92 ? 15.697 -4.936 -14.789 1.00 88.25 92 GLN A O 1
ATOM 740 N N . TYR A 1 93 ? 14.208 -3.879 -13.488 1.00 86.50 93 TYR A N 1
ATOM 741 C CA . TYR A 1 93 ? 13.747 -2.957 -14.526 1.00 86.50 93 TYR A CA 1
ATOM 742 C C . TYR A 1 93 ? 14.848 -1.968 -14.946 1.00 86.50 93 TYR A C 1
ATOM 744 O O . TYR A 1 93 ? 15.001 -1.679 -16.136 1.00 86.50 93 TYR A O 1
ATOM 752 N N . GLN A 1 94 ? 15.666 -1.490 -14.005 1.00 89.06 94 GLN A N 1
ATOM 753 C CA . GLN A 1 94 ? 16.842 -0.660 -14.285 1.00 89.06 94 GLN A CA 1
ATOM 754 C C . GLN A 1 94 ? 17.882 -1.407 -15.123 1.00 89.06 94 GLN A C 1
ATOM 756 O O . GLN A 1 94 ? 18.333 -0.872 -16.135 1.00 89.06 94 GLN A O 1
ATOM 761 N N . ALA A 1 95 ? 18.210 -2.654 -14.767 1.00 87.69 95 ALA A N 1
ATOM 762 C CA . ALA A 1 95 ? 19.151 -3.487 -15.522 1.00 87.69 95 ALA A CA 1
ATOM 763 C C . ALA A 1 95 ? 18.700 -3.732 -16.974 1.00 87.69 95 ALA A C 1
ATOM 765 O O . ALA A 1 95 ? 19.527 -3.932 -17.860 1.00 87.69 95 ALA A O 1
ATOM 766 N N . ARG A 1 96 ? 17.388 -3.670 -17.226 1.00 82.38 96 ARG A N 1
ATOM 767 C CA . ARG A 1 96 ? 16.762 -3.816 -18.550 1.00 82.38 96 ARG A CA 1
ATOM 768 C C . ARG A 1 96 ? 16.550 -2.479 -19.279 1.00 82.38 96 ARG A C 1
ATOM 770 O O . ARG A 1 96 ? 15.934 -2.452 -20.339 1.00 82.38 96 ARG A O 1
ATOM 777 N N . GLY A 1 97 ? 17.014 -1.356 -18.721 1.00 87.69 97 GLY A N 1
ATOM 778 C CA . GLY A 1 97 ? 16.876 -0.026 -19.329 1.00 87.69 97 GLY A CA 1
ATOM 779 C C . GLY A 1 97 ? 15.445 0.535 -19.338 1.00 87.69 97 GLY A C 1
ATOM 780 O O . GLY A 1 97 ? 15.164 1.494 -20.058 1.00 87.69 97 GLY A O 1
ATOM 781 N N . VAL A 1 98 ? 14.540 -0.048 -18.544 1.00 88.19 98 VAL A N 1
ATOM 782 C CA . VAL A 1 98 ? 13.118 0.334 -18.435 1.00 88.19 98 VAL A CA 1
ATOM 783 C C . VAL A 1 98 ? 12.727 0.792 -17.024 1.00 88.19 98 VAL A C 1
ATOM 785 O O . VAL A 1 98 ? 11.545 0.928 -16.713 1.00 88.19 98 VAL A O 1
ATOM 788 N N . GLY A 1 99 ? 13.712 1.080 -16.166 1.00 89.75 99 GLY A N 1
ATOM 789 C CA . GLY A 1 99 ? 13.493 1.546 -14.790 1.00 89.75 99 GLY A CA 1
ATOM 790 C C . GLY A 1 99 ? 12.633 2.809 -14.690 1.00 89.75 99 GLY A C 1
ATOM 791 O O . GLY A 1 99 ? 11.877 2.961 -13.739 1.00 89.75 99 GLY A O 1
ATOM 792 N N . ASN A 1 100 ? 12.674 3.683 -15.699 1.00 91.94 100 ASN A N 1
ATOM 793 C CA . ASN A 1 100 ? 11.841 4.884 -15.743 1.00 91.94 100 ASN A CA 1
ATOM 794 C C . ASN A 1 100 ? 10.340 4.574 -15.864 1.00 91.94 100 ASN A C 1
ATOM 796 O O . ASN A 1 100 ? 9.533 5.309 -15.310 1.00 91.94 100 ASN A O 1
ATOM 800 N N . ILE A 1 101 ? 9.961 3.507 -16.575 1.00 89.50 101 ILE A N 1
ATOM 801 C CA . ILE A 1 101 ? 8.553 3.111 -16.702 1.00 89.50 101 ILE A CA 1
ATOM 802 C C . ILE A 1 101 ? 8.074 2.474 -15.397 1.00 89.50 101 ILE A C 1
ATOM 804 O O . ILE A 1 101 ? 6.983 2.782 -14.931 1.00 89.50 101 ILE A O 1
ATOM 808 N N . TYR A 1 102 ? 8.910 1.644 -14.768 1.00 90.38 102 TYR A N 1
ATOM 809 C CA . TYR A 1 102 ? 8.577 1.072 -13.464 1.00 90.38 102 TYR A CA 1
ATOM 810 C C . TYR A 1 102 ? 8.432 2.149 -12.383 1.00 90.38 102 TYR A C 1
ATOM 812 O O . TYR A 1 102 ? 7.499 2.090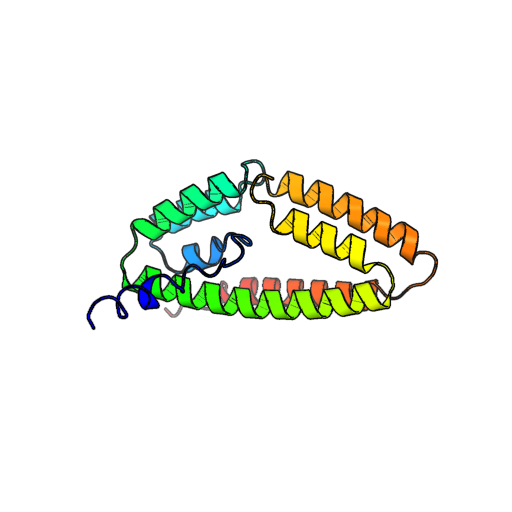 -11.592 1.00 90.38 102 TYR A O 1
ATOM 820 N N . GLN A 1 103 ? 9.277 3.187 -12.395 1.00 93.19 103 GLN A N 1
ATOM 821 C CA . GLN A 1 103 ? 9.099 4.333 -11.499 1.00 93.19 103 GLN A CA 1
ATOM 822 C C . GLN A 1 103 ? 7.732 5.004 -11.692 1.00 93.19 103 GLN A C 1
ATOM 824 O O . GLN A 1 103 ? 7.060 5.285 -10.710 1.00 93.19 103 GLN A O 1
ATOM 829 N N . GLN A 1 104 ? 7.277 5.190 -12.935 1.00 93.88 104 GLN A N 1
ATOM 830 C CA . GLN A 1 104 ? 5.954 5.767 -13.201 1.00 93.88 104 GLN A CA 1
ATOM 831 C C . GLN A 1 104 ? 4.811 4.888 -12.675 1.00 93.88 104 GLN A C 1
ATOM 833 O O . GLN A 1 104 ? 3.810 5.419 -12.204 1.00 93.88 104 GLN A O 1
ATOM 838 N N . ILE A 1 105 ? 4.958 3.558 -12.720 1.00 91.88 105 ILE A N 1
ATOM 839 C CA . ILE A 1 105 ? 3.996 2.631 -12.103 1.00 91.88 105 ILE A CA 1
ATOM 840 C C . ILE A 1 105 ? 3.937 2.865 -10.589 1.00 91.88 105 ILE A C 1
ATOM 842 O O . ILE A 1 105 ? 2.845 3.019 -10.049 1.00 91.88 105 ILE A O 1
ATOM 846 N N . LEU A 1 106 ? 5.090 2.969 -9.919 1.00 91.75 106 LEU A N 1
ATOM 847 C CA . LEU A 1 106 ? 5.148 3.258 -8.480 1.00 91.75 106 LEU A CA 1
ATOM 848 C C . LEU A 1 106 ? 4.543 4.626 -8.131 1.00 91.75 106 LEU A C 1
ATOM 850 O O . LEU A 1 106 ? 3.846 4.752 -7.125 1.00 91.75 106 LEU A O 1
ATOM 854 N N . ASP A 1 107 ? 4.770 5.636 -8.972 1.00 92.56 107 ASP A N 1
ATOM 855 C CA . ASP A 1 107 ? 4.205 6.974 -8.784 1.00 92.56 107 ASP A CA 1
ATOM 856 C C . ASP A 1 107 ? 2.668 6.951 -8.905 1.00 92.56 107 ASP A C 1
ATOM 858 O O . ASP A 1 107 ? 1.975 7.623 -8.140 1.00 92.56 107 ASP A O 1
ATOM 862 N N . ILE A 1 108 ? 2.116 6.153 -9.829 1.00 91.50 108 ILE A N 1
ATOM 863 C CA . ILE A 1 108 ? 0.666 5.935 -9.965 1.00 91.50 108 ILE A CA 1
ATOM 864 C C . ILE A 1 108 ? 0.113 5.180 -8.755 1.00 91.50 108 ILE A C 1
ATOM 866 O O . ILE A 1 108 ? -0.919 5.569 -8.206 1.00 91.50 108 ILE A O 1
ATOM 870 N N . GLU A 1 109 ? 0.794 4.117 -8.324 1.00 90.00 109 GLU A N 1
ATOM 871 C CA . GLU A 1 109 ? 0.416 3.342 -7.141 1.00 90.00 109 GLU A CA 1
ATOM 872 C C . GLU A 1 109 ? 0.304 4.243 -5.910 1.00 90.00 109 GLU A C 1
ATOM 874 O O . GLU A 1 109 ? -0.744 4.259 -5.273 1.00 90.00 109 GLU A O 1
ATOM 879 N N . GLY A 1 110 ? 1.323 5.061 -5.635 1.00 89.69 110 GLY A N 1
ATOM 880 C CA . GLY A 1 110 ? 1.333 5.988 -4.500 1.00 89.69 110 GLY A CA 1
ATOM 881 C C . GLY A 1 110 ? 0.400 7.197 -4.634 1.00 89.69 110 GLY A C 1
ATOM 882 O O . GLY A 1 110 ? 0.207 7.931 -3.665 1.00 89.69 110 GLY A O 1
ATOM 883 N N . ASN A 1 111 ? -0.189 7.441 -5.807 1.00 92.56 111 ASN A N 1
ATOM 884 C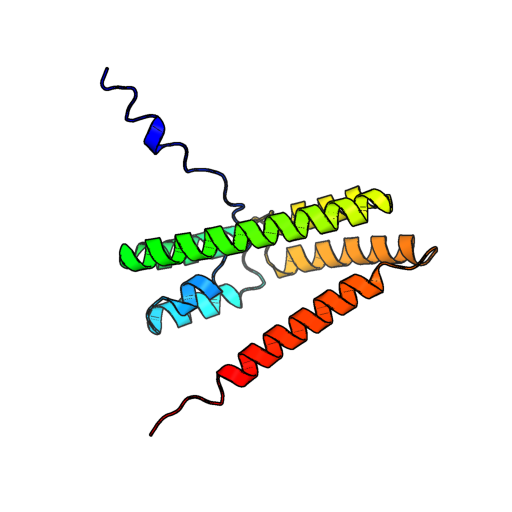 CA . ASN A 1 111 ? -1.052 8.596 -6.022 1.00 92.56 111 ASN A CA 1
ATOM 885 C C . ASN A 1 111 ? -2.488 8.339 -5.545 1.00 92.56 111 ASN A C 1
ATOM 887 O O . ASN A 1 111 ? -3.365 7.931 -6.312 1.00 92.56 111 ASN A O 1
ATOM 891 N N . LEU A 1 112 ? -2.755 8.676 -4.286 1.00 92.06 112 LEU A N 1
ATOM 892 C CA . LEU A 1 112 ? -4.082 8.541 -3.686 1.00 92.06 112 LEU A CA 1
ATOM 893 C C . LEU A 1 112 ? -5.170 9.449 -4.272 1.00 92.06 112 LEU A C 1
ATOM 895 O O . LEU A 1 112 ? -6.347 9.250 -3.984 1.00 92.06 112 LEU A O 1
ATOM 899 N N . SER A 1 113 ? -4.824 10.453 -5.080 1.00 95.06 113 SER A N 1
ATOM 900 C CA . SER A 1 113 ? -5.850 11.262 -5.756 1.00 95.06 113 SER A CA 1
ATOM 901 C C . SER A 1 113 ? -6.568 10.501 -6.874 1.00 95.06 113 SER A C 1
ATOM 903 O O . SER A 1 113 ? -7.638 10.926 -7.305 1.00 95.06 113 SER A O 1
ATOM 905 N N . LEU A 1 114 ? -5.995 9.381 -7.325 1.00 93.56 114 LEU A N 1
ATOM 906 C CA . LEU A 1 114 ? -6.610 8.479 -8.290 1.00 93.56 114 LEU A CA 1
ATOM 907 C C . LEU A 1 114 ? -7.504 7.468 -7.572 1.00 93.56 114 LEU A C 1
ATOM 909 O O . LEU A 1 114 ? -7.144 6.969 -6.500 1.00 93.56 114 LEU A O 1
ATOM 913 N N . SER A 1 115 ? -8.632 7.133 -8.196 1.00 95.69 115 SER A N 1
ATOM 914 C CA . SER A 1 115 ? -9.360 5.906 -7.859 1.00 95.69 115 SER A CA 1
ATOM 915 C C . SER A 1 115 ? -8.567 4.674 -8.304 1.00 95.69 115 SER A C 1
ATOM 917 O O . SER A 1 115 ? -7.664 4.799 -9.144 1.00 95.69 115 SER A O 1
ATOM 919 N N . GLU A 1 116 ? -8.904 3.487 -7.792 1.00 92.12 116 GLU A N 1
ATOM 920 C CA . GLU A 1 116 ? -8.216 2.261 -8.213 1.00 92.12 116 GLU A CA 1
ATOM 921 C C . GLU A 1 116 ? -8.395 2.034 -9.715 1.00 92.12 116 GLU A C 1
ATOM 923 O O . GLU A 1 116 ? -7.405 1.891 -10.429 1.00 92.12 116 GLU A O 1
ATOM 928 N N . ASN A 1 117 ? -9.614 2.194 -10.245 1.00 93.56 117 ASN A N 1
ATOM 929 C CA . ASN A 1 117 ? -9.877 2.083 -11.680 1.00 93.56 117 ASN A CA 1
ATOM 930 C C . ASN A 1 117 ? -8.992 3.012 -12.530 1.00 93.56 117 ASN A C 1
ATOM 932 O O . ASN A 1 117 ? -8.467 2.608 -13.572 1.00 93.56 117 ASN A O 1
ATOM 936 N N . GLN A 1 118 ? -8.808 4.264 -12.098 1.00 96.44 118 GLN A N 1
ATOM 937 C CA . GLN A 1 118 ? -7.966 5.233 -12.802 1.00 96.44 118 GLN A CA 1
ATOM 938 C C . GLN A 1 118 ? -6.486 4.852 -12.742 1.00 96.44 118 GLN A C 1
ATOM 940 O O . GLN A 1 118 ? -5.797 4.927 -13.765 1.00 96.44 118 GLN A O 1
ATOM 945 N N . ALA A 1 119 ? -6.000 4.449 -11.566 1.00 94.06 119 ALA A N 1
ATOM 946 C CA . ALA A 1 119 ? -4.632 3.980 -11.385 1.00 94.06 119 ALA A CA 1
ATOM 947 C C . ALA A 1 119 ? -4.365 2.760 -12.277 1.00 94.06 119 ALA A C 1
ATOM 949 O O . ALA A 1 119 ? -3.395 2.731 -13.033 1.00 94.06 119 ALA A O 1
ATOM 950 N N . ASP A 1 120 ? -5.284 1.805 -12.291 1.00 92.69 120 ASP A N 1
ATOM 951 C CA . ASP A 1 120 ? -5.260 0.608 -13.121 1.00 92.69 120 ASP A CA 1
ATOM 952 C C . ASP A 1 120 ? -5.224 0.895 -14.619 1.00 92.69 120 ASP A C 1
ATOM 954 O O . ASP A 1 120 ? -4.434 0.314 -15.368 1.00 92.69 120 ASP A O 1
ATOM 958 N N . GLN A 1 121 ? -6.060 1.820 -15.090 1.00 93.81 121 GLN A N 1
ATOM 959 C CA . GLN A 1 121 ? -6.038 2.234 -16.488 1.00 93.81 121 GLN A CA 1
ATOM 960 C C . GLN A 1 121 ? -4.680 2.823 -16.883 1.00 93.81 121 GLN A C 1
ATOM 962 O O . GLN A 1 121 ? -4.183 2.514 -17.972 1.00 93.81 121 GLN A O 1
ATOM 967 N N . GLN A 1 122 ? -4.074 3.638 -16.016 1.00 94.94 122 GLN A N 1
ATOM 968 C CA . GLN A 1 122 ? -2.762 4.237 -16.260 1.00 94.94 122 GLN A CA 1
ATOM 969 C C . GLN A 1 122 ? -1.637 3.189 -16.204 1.00 94.94 122 GLN A C 1
ATOM 971 O O . GLN A 1 122 ? -0.822 3.137 -17.129 1.00 94.94 122 GLN A O 1
ATOM 976 N N . LYS A 1 123 ? -1.642 2.285 -15.212 1.00 91.88 123 LYS A N 1
ATOM 977 C CA . LYS A 1 123 ? -0.702 1.148 -15.114 1.00 91.88 123 LYS A CA 1
ATOM 978 C C . LYS A 1 123 ? -0.747 0.291 -16.384 1.00 91.88 123 LYS A C 1
ATOM 980 O O . LYS A 1 123 ? 0.271 0.136 -17.059 1.00 91.88 123 LYS A O 1
ATOM 985 N N . ARG A 1 124 ? -1.944 -0.118 -16.828 1.00 88.75 124 ARG A N 1
ATOM 986 C CA . ARG A 1 124 ? -2.132 -0.900 -18.068 1.00 88.75 124 ARG A CA 1
ATOM 987 C C . ARG A 1 124 ? -1.622 -0.181 -19.321 1.00 88.75 124 ARG A C 1
ATOM 989 O O . ARG A 1 124 ? -1.213 -0.824 -20.289 1.00 88.75 124 ARG A O 1
ATOM 996 N N . GLN A 1 125 ? -1.671 1.153 -19.369 1.00 90.06 125 GLN A N 1
ATOM 997 C CA . GLN A 1 125 ? -1.092 1.912 -20.485 1.00 90.06 125 GLN A CA 1
ATOM 998 C C . GLN A 1 125 ? 0.436 1.814 -20.507 1.00 90.06 125 GLN A C 1
ATOM 1000 O O . GLN A 1 125 ? 1.004 1.647 -21.589 1.00 90.06 125 GLN A O 1
ATOM 1005 N N . LEU A 1 126 ? 1.085 1.887 -19.346 1.00 89.81 126 LEU A N 1
ATOM 1006 C CA . LEU A 1 126 ? 2.537 1.758 -19.204 1.00 89.81 126 LEU A CA 1
ATOM 1007 C C . LEU A 1 126 ? 3.016 0.327 -19.461 1.00 89.81 126 LEU A C 1
ATOM 1009 O O . LEU A 1 126 ? 3.988 0.129 -20.188 1.00 89.81 126 LEU A O 1
ATOM 1013 N N . GLU A 1 127 ? 2.287 -0.674 -18.978 1.00 82.88 127 GLU A N 1
ATOM 1014 C CA . GLU A 1 127 ? 2.558 -2.092 -19.254 1.00 82.88 127 GLU A CA 1
ATOM 1015 C C . GLU A 1 127 ? 2.506 -2.403 -20.751 1.00 82.88 127 GLU A C 1
ATOM 1017 O O . GLU A 1 127 ? 3.381 -3.077 -21.291 1.00 82.88 127 GLU A O 1
ATOM 1022 N N . ARG A 1 128 ? 1.544 -1.830 -21.486 1.00 83.00 128 ARG A N 1
ATOM 1023 C CA . ARG A 1 128 ? 1.518 -1.955 -22.953 1.00 83.00 128 ARG A CA 1
ATOM 1024 C C . ARG A 1 128 ? 2.734 -1.310 -23.622 1.00 83.00 128 ARG A C 1
ATOM 1026 O O . ARG A 1 128 ? 3.173 -1.796 -24.665 1.00 83.00 128 ARG A O 1
ATOM 1033 N N . GLN A 1 129 ? 3.275 -0.225 -23.066 1.00 81.44 129 GLN A N 1
ATOM 1034 C CA . GLN A 1 129 ? 4.514 0.380 -23.570 1.00 81.44 129 GLN A CA 1
ATOM 1035 C C . GLN A 1 129 ? 5.723 -0.516 -23.284 1.00 81.44 129 GLN A C 1
ATOM 1037 O O . GLN A 1 129 ? 6.550 -0.704 -24.177 1.00 81.44 129 GLN A O 1
ATOM 1042 N N . LEU A 1 130 ? 5.791 -1.114 -22.088 1.00 78.69 130 LEU A N 1
ATOM 1043 C CA . LEU A 1 130 ? 6.796 -2.122 -21.736 1.00 78.69 130 LEU A CA 1
ATOM 1044 C C . LEU A 1 130 ? 6.745 -3.304 -22.698 1.00 78.69 130 LEU A C 1
ATOM 1046 O O . LEU A 1 130 ? 7.773 -3.670 -23.260 1.00 78.69 130 LEU A O 1
ATOM 1050 N N . TRP A 1 131 ? 5.550 -3.833 -22.960 1.00 72.12 131 TRP A N 1
ATOM 1051 C CA . TRP A 1 131 ? 5.355 -4.951 -23.874 1.00 72.12 131 TRP A CA 1
ATOM 1052 C C . TRP A 1 131 ? 5.847 -4.634 -25.287 1.00 72.12 131 TRP A C 1
ATOM 1054 O O . TRP A 1 131 ? 6.634 -5.392 -25.842 1.00 72.12 131 TRP A O 1
ATOM 1064 N N . ARG A 1 132 ? 5.479 -3.472 -25.848 1.00 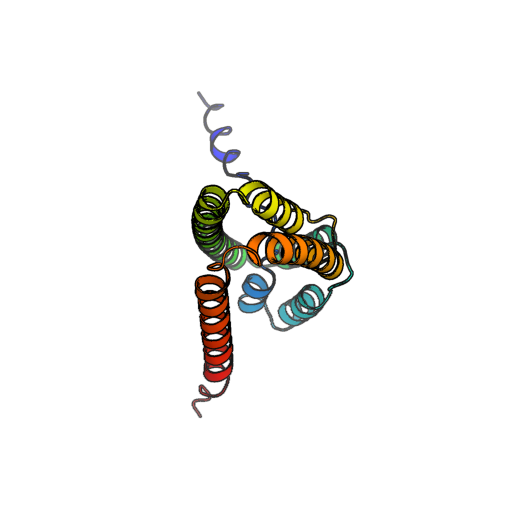72.44 132 ARG A N 1
ATOM 1065 C CA . ARG A 1 132 ? 5.952 -3.045 -27.181 1.00 72.44 132 ARG A CA 1
ATOM 1066 C C . ARG A 1 132 ? 7.470 -2.879 -27.257 1.00 72.44 132 ARG A C 1
ATOM 1068 O O . ARG A 1 132 ? 8.045 -3.032 -28.330 1.00 72.44 132 ARG A O 1
ATOM 1075 N N . ARG A 1 133 ? 8.112 -2.519 -26.143 1.00 68.50 133 ARG A N 1
ATOM 1076 C CA . ARG A 1 133 ? 9.563 -2.307 -26.067 1.00 68.50 133 ARG A CA 1
ATOM 1077 C C . ARG A 1 133 ? 10.325 -3.612 -25.814 1.00 68.50 133 ARG A C 1
ATOM 1079 O O . ARG A 1 133 ? 11.422 -3.768 -26.332 1.00 68.50 133 ARG A O 1
ATOM 1086 N N . SER A 1 134 ? 9.731 -4.545 -25.067 1.00 63.25 134 SER A N 1
ATOM 1087 C CA . SER A 1 134 ? 10.283 -5.871 -24.757 1.00 63.25 134 SER A CA 1
ATOM 1088 C C . SER A 1 134 ? 9.953 -6.937 -25.801 1.00 63.25 134 SER A C 1
ATOM 1090 O O . SER A 1 134 ? 10.674 -7.919 -25.889 1.00 63.25 134 SER A O 1
ATOM 1092 N N . SER A 1 135 ? 8.951 -6.764 -26.667 1.00 55.44 135 SER A N 1
ATOM 1093 C CA . SER A 1 135 ? 8.675 -7.704 -27.768 1.00 55.44 135 SER A CA 1
ATOM 1094 C C . SER A 1 135 ? 9.782 -7.755 -28.839 1.00 55.44 135 SER A C 1
ATOM 1096 O O . SER A 1 135 ? 9.643 -8.480 -29.820 1.00 55.44 135 SER A O 1
ATOM 1098 N N . ALA A 1 136 ? 10.870 -6.997 -28.658 1.00 50.88 136 ALA A N 1
ATOM 1099 C CA . ALA A 1 136 ? 12.121 -7.118 -29.402 1.00 50.88 136 ALA A CA 1
ATOM 1100 C C . ALA A 1 136 ? 13.193 -7.982 -28.687 1.00 50.88 136 ALA A C 1
ATOM 1102 O O . ALA A 1 136 ? 14.098 -8.443 -29.366 1.00 50.88 136 ALA A O 1
ATOM 1103 N N . ASP A 1 137 ? 13.071 -8.240 -27.374 1.00 49.31 137 ASP A N 1
ATOM 1104 C CA . ASP A 1 137 ? 13.965 -9.066 -26.536 1.00 49.31 137 ASP A CA 1
ATOM 1105 C C . ASP A 1 137 ? 13.212 -9.528 -25.252 1.00 49.31 137 ASP A C 1
ATOM 1107 O O . ASP A 1 137 ? 12.919 -8.728 -24.357 1.00 49.31 137 ASP A O 1
ATOM 1111 N N . TYR A 1 138 ? 12.852 -10.816 -25.144 1.00 50.81 138 TYR A N 1
ATOM 1112 C CA . TYR A 1 138 ? 12.102 -11.391 -24.002 1.00 50.81 138 TYR A CA 1
ATOM 1113 C C . TYR A 1 138 ? 13.026 -11.761 -22.825 1.00 50.81 138 TYR A C 1
ATOM 1115 O O . TYR A 1 138 ? 13.966 -12.531 -23.032 1.00 50.81 138 TYR A O 1
ATOM 1123 N N . PRO A 1 139 ? 12.758 -11.276 -21.586 1.00 51.44 139 PRO A N 1
ATOM 1124 C CA . PRO A 1 139 ? 12.448 -12.199 -20.475 1.00 51.44 139 PRO A CA 1
ATOM 1125 C C . PRO A 1 139 ? 11.570 -11.593 -19.340 1.00 51.44 139 PRO A C 1
ATOM 1127 O O . PRO A 1 139 ? 11.733 -11.959 -18.179 1.00 51.44 139 PRO A O 1
ATOM 1130 N N . LEU A 1 140 ? 10.662 -10.640 -19.607 1.00 53.44 140 LEU A N 1
ATOM 1131 C CA . LEU A 1 140 ? 9.811 -10.051 -18.544 1.00 53.44 140 LEU A CA 1
ATOM 1132 C C . LEU A 1 140 ? 8.788 -11.038 -17.946 1.00 53.44 140 LEU A C 1
ATOM 1134 O O . LEU A 1 140 ? 8.463 -10.936 -16.770 1.00 53.44 140 LEU A O 1
ATOM 1138 N N . TYR A 1 141 ? 8.358 -12.037 -18.719 1.00 55.66 141 TYR A N 1
ATOM 1139 C CA . TYR A 1 141 ? 7.199 -12.863 -18.373 1.00 55.66 141 TYR A CA 1
ATOM 1140 C C . TYR A 1 141 ? 7.451 -14.007 -17.391 1.00 55.66 141 TYR A C 1
ATOM 1142 O O . TYR A 1 141 ? 6.495 -14.459 -16.783 1.00 55.66 141 TYR A O 1
ATOM 1150 N N . ILE A 1 142 ? 8.677 -14.506 -17.206 1.00 53.28 142 ILE A N 1
ATOM 1151 C CA . ILE A 1 142 ? 8.871 -15.672 -16.320 1.00 53.28 142 ILE A CA 1
ATOM 1152 C C . ILE A 1 142 ? 8.707 -15.270 -14.849 1.00 53.28 142 ILE A C 1
ATOM 1154 O O . ILE A 1 142 ? 8.048 -15.983 -14.101 1.00 53.28 142 ILE A O 1
ATOM 1158 N N . ASP A 1 143 ? 9.229 -14.105 -14.460 1.00 55.00 143 ASP A N 1
ATOM 1159 C CA . ASP A 1 143 ? 9.122 -13.618 -13.081 1.00 55.00 143 ASP A CA 1
ATOM 1160 C C . ASP A 1 143 ? 7.719 -13.069 -12.775 1.00 55.00 143 ASP A C 1
ATOM 1162 O O . ASP A 1 143 ? 7.213 -13.288 -11.683 1.00 55.00 143 ASP A O 1
ATOM 1166 N N . GLU A 1 144 ? 7.064 -12.401 -13.734 1.00 57.28 144 GLU A N 1
ATOM 1167 C CA . GLU A 1 144 ? 5.681 -11.917 -13.579 1.00 57.28 144 GLU A CA 1
ATOM 1168 C C . GLU A 1 144 ? 4.666 -13.062 -13.575 1.00 57.28 144 GLU A C 1
ATOM 1170 O O . GLU A 1 144 ? 3.761 -13.055 -12.752 1.00 57.28 144 GLU A O 1
ATOM 1175 N N . LEU A 1 145 ? 4.841 -14.087 -14.421 1.00 51.25 145 LEU A N 1
ATOM 1176 C CA . LEU A 1 145 ? 4.025 -15.301 -14.347 1.00 51.25 145 LEU A CA 1
ATOM 1177 C C . LEU A 1 145 ? 4.291 -16.069 -13.054 1.00 51.25 145 LEU A C 1
ATOM 1179 O O . LEU A 1 145 ? 3.350 -16.613 -12.498 1.00 51.25 145 LEU A O 1
ATOM 1183 N N . ALA A 1 146 ? 5.526 -16.098 -12.549 1.00 55.06 146 ALA A N 1
ATOM 1184 C CA . ALA A 1 146 ? 5.817 -16.700 -11.250 1.00 55.06 146 ALA A CA 1
ATOM 1185 C C . ALA A 1 146 ? 5.162 -15.922 -10.097 1.00 55.06 146 ALA A C 1
ATOM 1187 O O . ALA A 1 146 ? 4.607 -16.539 -9.197 1.00 55.06 146 ALA A O 1
ATOM 1188 N N . ASP A 1 147 ? 5.169 -14.586 -10.135 1.00 58.12 147 ASP A N 1
ATOM 1189 C CA . ASP A 1 147 ? 4.488 -13.739 -9.143 1.00 58.12 147 ASP A CA 1
ATOM 1190 C C . ASP A 1 147 ? 2.957 -13.879 -9.254 1.00 58.12 147 ASP A C 1
ATOM 1192 O O . ASP A 1 147 ? 2.276 -13.961 -8.240 1.00 58.12 147 ASP A O 1
ATOM 1196 N N . MET A 1 148 ? 2.407 -13.990 -10.471 1.00 50.56 148 MET A N 1
ATOM 1197 C CA . MET A 1 148 ? 0.982 -14.264 -10.705 1.00 50.56 148 MET A CA 1
ATOM 1198 C C . MET A 1 148 ? 0.577 -15.667 -10.251 1.00 50.56 148 MET A C 1
ATOM 1200 O O . MET A 1 148 ? -0.482 -15.817 -9.661 1.00 50.56 148 MET A O 1
ATOM 1204 N N . VAL A 1 149 ? 1.402 -16.686 -10.506 1.00 49.75 149 VAL A N 1
ATOM 1205 C CA . VAL A 1 149 ? 1.172 -18.057 -10.029 1.00 49.75 149 VAL A CA 1
ATOM 1206 C C . VAL A 1 149 ? 1.244 -18.104 -8.507 1.00 49.75 149 VAL A C 1
ATOM 1208 O O . VAL A 1 149 ? 0.346 -18.666 -7.901 1.00 49.75 149 VAL A O 1
ATOM 1211 N N . ASN A 1 150 ? 2.216 -17.433 -7.882 1.00 54.41 150 ASN A N 1
ATOM 1212 C CA . ASN A 1 150 ? 2.278 -17.332 -6.422 1.00 54.41 150 ASN A CA 1
ATOM 1213 C C . ASN A 1 150 ? 1.071 -16.578 -5.847 1.00 54.41 150 ASN A C 1
ATOM 1215 O O . ASN A 1 150 ? 0.555 -16.970 -4.811 1.00 54.41 150 ASN A O 1
ATOM 1219 N N . LYS A 1 151 ? 0.595 -15.523 -6.521 1.00 57.84 151 LYS A N 1
ATOM 1220 C CA . LYS A 1 151 ? -0.593 -14.769 -6.096 1.00 57.84 151 LYS A CA 1
ATOM 1221 C C . LYS A 1 151 ? -1.881 -15.585 -6.253 1.00 57.84 151 LYS A C 1
ATOM 1223 O O . LYS A 1 151 ? -2.780 -15.459 -5.434 1.00 57.84 151 LYS A O 1
ATOM 1228 N N . ILE A 1 152 ? -1.958 -16.438 -7.278 1.00 51.31 152 ILE A N 1
ATOM 1229 C CA . ILE A 1 152 ? -3.037 -17.420 -7.438 1.00 51.31 152 ILE A CA 1
ATOM 1230 C C . ILE A 1 152 ? -2.935 -18.497 -6.353 1.00 51.31 152 ILE A C 1
ATOM 1232 O O . ILE A 1 152 ? -3.958 -18.855 -5.791 1.00 51.31 152 ILE A O 1
ATOM 1236 N N . ASP A 1 153 ? -1.737 -18.983 -6.023 1.00 47.34 153 ASP A N 1
ATOM 1237 C CA . ASP A 1 153 ? -1.540 -19.968 -4.954 1.00 47.34 153 ASP A CA 1
ATOM 1238 C C . ASP A 1 153 ? -1.885 -19.390 -3.569 1.00 47.34 153 ASP A C 1
ATOM 1240 O O . ASP A 1 153 ? -2.508 -20.091 -2.780 1.00 47.34 153 ASP A O 1
ATOM 1244 N N . GLU A 1 154 ? -1.556 -18.123 -3.284 1.00 56.06 154 GLU A N 1
ATOM 1245 C CA . GLU A 1 154 ? -1.983 -17.413 -2.064 1.00 56.06 154 GLU A CA 1
ATOM 1246 C C . GLU A 1 154 ? -3.512 -17.250 -2.017 1.00 56.06 154 GLU A C 1
ATOM 1248 O O . GLU A 1 154 ? -4.123 -17.651 -1.034 1.00 56.06 154 GLU A O 1
ATOM 1253 N N . GLN A 1 155 ? -4.151 -16.792 -3.103 1.00 52.72 155 GLN A N 1
ATOM 1254 C CA . GLN A 1 155 ? -5.619 -16.685 -3.174 1.00 52.72 155 GLN A CA 1
ATOM 1255 C C . GLN A 1 155 ? -6.322 -18.047 -3.069 1.00 52.72 155 GLN A C 1
ATOM 1257 O O . GLN A 1 155 ? -7.389 -18.159 -2.473 1.00 52.72 155 GLN A O 1
ATOM 1262 N N . VAL A 1 156 ? -5.742 -19.102 -3.647 1.00 49.53 156 VAL A N 1
ATOM 1263 C CA . VAL A 1 156 ? -6.268 -20.470 -3.552 1.00 49.53 156 VAL A CA 1
ATOM 1264 C C . VAL A 1 156 ? -6.059 -21.041 -2.148 1.00 49.53 156 VAL A C 1
ATOM 1266 O O . VAL A 1 156 ? -6.916 -21.780 -1.677 1.00 49.53 156 VAL A O 1
ATOM 1269 N N . LEU A 1 157 ? -4.962 -20.705 -1.464 1.00 50.50 157 LEU A N 1
ATOM 1270 C CA . LEU A 1 157 ? -4.737 -21.070 -0.062 1.00 50.50 157 LEU A CA 1
ATOM 1271 C C . LEU A 1 157 ? -5.731 -20.366 0.867 1.00 50.50 157 LEU A C 1
ATOM 1273 O O . LEU A 1 157 ? -6.347 -21.046 1.681 1.00 50.50 157 LEU A O 1
ATOM 1277 N N . GLU A 1 158 ? -5.955 -19.065 0.689 1.00 56.59 158 GLU A N 1
ATOM 1278 C CA . GLU A 1 158 ? -6.961 -18.295 1.438 1.00 56.59 158 GLU A CA 1
ATOM 1279 C C . GLU A 1 158 ? -8.377 -18.857 1.208 1.00 56.59 158 GLU A C 1
ATOM 1281 O O . GLU A 1 158 ? -9.092 -19.149 2.164 1.00 56.59 158 GLU A O 1
ATOM 1286 N N . MET A 1 159 ? -8.742 -19.171 -0.043 1.00 47.22 159 MET A N 1
ATOM 1287 C CA . MET A 1 159 ? -10.019 -19.833 -0.364 1.00 47.22 159 MET A CA 1
ATOM 1288 C C . MET A 1 159 ? -10.173 -21.236 0.252 1.00 47.22 159 MET A C 1
ATOM 1290 O O . MET A 1 159 ? -11.296 -21.704 0.437 1.00 47.22 159 MET A O 1
ATOM 1294 N N . LEU A 1 160 ? -9.075 -21.950 0.515 1.00 50.09 160 LEU A N 1
ATOM 1295 C CA . LEU A 1 160 ? -9.103 -23.295 1.100 1.00 50.09 160 LEU A CA 1
ATOM 1296 C C . LEU A 1 160 ? -9.062 -23.281 2.635 1.00 50.09 160 LEU A C 1
ATOM 1298 O O . LEU A 1 160 ? -9.478 -24.268 3.249 1.00 50.09 160 LEU A O 1
ATOM 1302 N N . GLU A 1 161 ? -8.587 -22.200 3.255 1.00 55.38 161 GLU A N 1
ATOM 1303 C CA . GLU A 1 161 ? -8.589 -22.024 4.712 1.00 55.38 161 GLU A CA 1
ATOM 1304 C C . GLU A 1 161 ? -9.988 -21.677 5.258 1.00 55.38 161 GLU A C 1
ATOM 1306 O O . GLU A 1 161 ? -10.342 -22.157 6.340 1.00 55.38 161 GLU A O 1
ATOM 1311 N N . ASP A 1 162 ? -10.832 -20.991 4.479 1.00 50.72 162 ASP A N 1
ATOM 1312 C CA . ASP A 1 162 ? -12.214 -20.654 4.867 1.00 50.72 162 ASP A CA 1
ATOM 1313 C C . ASP A 1 162 ? -13.187 -21.852 4.875 1.00 50.72 162 ASP A C 1
ATOM 1315 O O . ASP A 1 162 ? -14.165 -21.867 5.629 1.00 50.72 162 ASP A O 1
ATOM 1319 N N . ASP A 1 163 ? -12.913 -22.910 4.104 1.00 48.91 163 ASP A N 1
ATOM 1320 C CA . ASP A 1 163 ? -13.826 -24.058 3.963 1.00 48.91 163 ASP A CA 1
ATOM 1321 C C . ASP A 1 163 ? -13.615 -25.176 5.017 1.00 48.91 163 ASP A C 1
ATOM 1323 O O . ASP A 1 163 ? -14.421 -26.110 5.096 1.00 48.91 163 ASP A O 1
ATOM 1327 N N . TRP A 1 164 ? -12.567 -25.119 5.860 1.00 50.41 164 TRP A N 1
ATOM 1328 C CA . TRP A 1 164 ? -12.147 -26.273 6.689 1.00 50.41 164 TRP A CA 1
ATOM 1329 C C . TRP A 1 164 ? -11.964 -26.055 8.202 1.00 50.41 164 TRP A C 1
ATOM 1331 O O . TRP A 1 164 ? -11.302 -26.869 8.853 1.00 50.41 164 TRP A O 1
ATOM 1341 N N . TYR A 1 165 ? -12.631 -25.082 8.835 1.00 43.19 165 TYR A N 1
ATOM 1342 C CA . TYR A 1 165 ? -12.689 -25.051 10.310 1.00 43.19 165 TYR A CA 1
ATOM 1343 C C . TYR A 1 165 ? -14.075 -24.744 10.897 1.00 43.19 165 TYR A C 1
ATOM 1345 O O . TYR A 1 165 ? -14.327 -23.695 11.479 1.00 43.19 165 TYR A O 1
ATOM 1353 N N . THR A 1 166 ? -14.969 -25.739 10.855 1.00 44.28 166 THR A N 1
ATOM 1354 C CA . THR A 1 166 ? -16.061 -25.856 11.841 1.00 44.28 166 THR A CA 1
ATOM 1355 C C . THR A 1 166 ? -15.849 -27.084 12.735 1.00 44.28 166 THR A C 1
ATOM 1357 O O . THR A 1 166 ? -16.266 -28.190 12.382 1.00 44.28 166 THR A O 1
ATOM 1360 N N . PRO A 1 167 ? -15.233 -26.945 13.925 1.00 41.41 167 PRO A N 1
ATOM 1361 C CA . PRO A 1 167 ? -15.348 -27.966 14.955 1.00 41.41 167 PRO A CA 1
ATOM 1362 C C . PRO A 1 167 ? -16.770 -27.895 15.528 1.00 41.41 167 PRO A C 1
ATOM 1364 O O . PRO A 1 167 ? -17.156 -26.885 16.118 1.00 41.41 167 PRO A O 1
ATOM 1367 N N . ARG A 1 168 ? -17.555 -28.955 15.313 1.00 42.88 168 ARG A N 1
ATOM 1368 C CA . ARG A 1 168 ? -18.776 -29.226 16.086 1.00 42.88 168 ARG A CA 1
ATOM 1369 C C . ARG A 1 168 ? -18.442 -29.645 17.511 1.00 42.88 168 ARG A C 1
ATOM 1371 O O . ARG A 1 168 ? -17.433 -30.366 17.678 1.00 42.88 168 ARG A O 1
#

Radius of gyration: 19.51 Å; chains: 1; bounding box: 40×50×59 Å

Secondary structure (DSSP, 8-state):
--SHHHHTTSTT-----S-S--HHHHHTTS-HHHHHHHHHHHS-SSS-HHHHHHHHHHHHHHS-HHHHHHHHHHHHHHHHHHHHHHHHHHHHHHHTT-HHHHHHHHHHHH-TTS-HHHHHHHHHHHHHHHHHHHTTS--SHHHHHHHHHHHHHHHHHHHHHTTS----

pLDDT: mean 78.03, std 20.43, range [37.19, 97.25]

Sequence (168 aa):
MKCALIILLCIVALAVADYPLYIDELSDLVSPQDERELEFLEDDDFTPRSQLKSQADAILARQSPALQTAYQGIVARKESERQYKQQRKMQQYQARGVGNIYQQILDIEGNLSLSENQADQQKRQLERQLWRRSSADYPLYIDELADMVNKIDEQVLEMLEDDWYTPR

Organism: NCBI:txid1538716